Protein AF-A0A1B6B9Y9-F1 (afdb_monomer_lite)

Secondary structure (DSSP, 8-state):
--------SS-HHHHHHTT---GGGGGGGTT--HHHHHHHTT-SSHHHHHHHHHHHTT---HHHHHHHHHHHHH---HHHHHHHHHHHHTTTHHHHHHHHHHHT---S---SS--SS-----S-S-HHHHHHHHHHHH-HHHHHHHHHHHHHHTT--

Structure (mmCIF, N/CA/C/O backbone):
data_AF-A0A1B6B9Y9-F1
#
_entry.id   AF-A0A1B6B9Y9-F1
#
loop_
_atom_site.group_PDB
_atom_site.id
_atom_site.type_symbol
_atom_site.label_atom_id
_atom_site.label_alt_id
_atom_site.label_comp_id
_atom_site.label_asym_id
_atom_site.label_entity_id
_atom_site.label_seq_id
_atom_site.pdbx_PDB_ins_code
_atom_site.Cartn_x
_atom_site.Cartn_y
_atom_site.Cartn_z
_atom_site.occupancy
_atom_site.B_iso_or_equiv
_atom_site.auth_seq_id
_atom_site.auth_comp_id
_atom_site.auth_asym_id
_atom_site.auth_atom_id
_atom_site.pdbx_PDB_model_num
ATOM 1 N N . MET A 1 1 ? 7.260 -27.298 32.876 1.00 36.75 1 MET A N 1
ATOM 2 C CA . MET A 1 1 ? 8.024 -26.525 31.872 1.00 36.75 1 MET A CA 1
ATOM 3 C C . MET A 1 1 ? 7.083 -25.500 31.256 1.00 36.75 1 MET A C 1
ATOM 5 O O . MET A 1 1 ? 6.350 -25.811 30.325 1.00 36.75 1 MET A O 1
ATOM 9 N N . GLU A 1 2 ? 7.006 -24.320 31.862 1.00 38.84 2 GLU A N 1
ATOM 10 C CA . GLU A 1 2 ? 6.119 -23.233 31.445 1.00 38.84 2 GLU A CA 1
ATOM 11 C C . GLU A 1 2 ? 6.678 -22.592 30.166 1.00 38.84 2 GLU A C 1
ATOM 13 O O . GLU A 1 2 ? 7.798 -22.083 30.152 1.00 38.84 2 GLU A O 1
ATOM 18 N N . LYS A 1 3 ? 5.941 -22.693 29.052 1.00 42.28 3 LYS A N 1
ATOM 19 C CA . LYS A 1 3 ? 6.324 -22.055 27.787 1.00 42.28 3 LYS A CA 1
ATOM 20 C C . LYS A 1 3 ? 6.292 -20.542 27.997 1.00 42.28 3 LYS A C 1
ATOM 22 O O . LYS A 1 3 ? 5.219 -19.974 28.190 1.00 42.28 3 LYS A O 1
ATOM 27 N N . GLY A 1 4 ? 7.464 -19.908 27.957 1.00 46.72 4 GLY A N 1
ATOM 28 C CA . GLY A 1 4 ? 7.608 -18.461 28.074 1.00 46.72 4 GLY A CA 1
ATOM 29 C C . GLY A 1 4 ? 6.659 -17.739 27.117 1.00 46.72 4 GLY A C 1
ATOM 30 O O . GLY A 1 4 ? 6.778 -17.861 25.897 1.00 46.72 4 GLY A O 1
ATOM 31 N N . ARG A 1 5 ? 5.692 -17.001 27.675 1.00 46.62 5 ARG A N 1
ATOM 32 C CA . ARG A 1 5 ? 4.844 -16.081 26.912 1.00 46.62 5 ARG A CA 1
ATOM 33 C C . ARG A 1 5 ? 5.760 -15.084 26.212 1.00 46.62 5 ARG A C 1
ATOM 35 O O . ARG A 1 5 ? 6.402 -14.269 26.868 1.00 46.62 5 ARG A O 1
ATOM 42 N N . VAL A 1 6 ? 5.799 -15.132 24.883 1.00 54.41 6 VAL A N 1
ATOM 43 C CA . VAL A 1 6 ? 6.399 -14.072 24.069 1.00 54.41 6 VAL A CA 1
ATOM 44 C C . VAL A 1 6 ? 5.628 -12.790 24.375 1.00 54.41 6 VAL A C 1
ATOM 46 O O . VAL A 1 6 ? 4.498 -12.603 23.930 1.00 54.41 6 VAL A O 1
ATOM 49 N N . GLN A 1 7 ? 6.211 -11.934 25.210 1.00 54.09 7 GLN A N 1
ATOM 50 C CA . GLN A 1 7 ? 5.618 -10.662 25.590 1.00 54.09 7 GLN A CA 1
ATOM 51 C C . GLN A 1 7 ? 5.552 -9.783 24.335 1.00 54.09 7 GLN A C 1
ATOM 53 O O . GLN A 1 7 ? 6.569 -9.501 23.694 1.00 54.09 7 GLN A O 1
ATOM 58 N N . MET A 1 8 ? 4.340 -9.398 23.937 1.00 55.25 8 MET A N 1
ATOM 59 C CA . MET A 1 8 ? 4.108 -8.565 22.761 1.00 55.25 8 MET A CA 1
ATOM 60 C C . MET A 1 8 ? 4.818 -7.216 22.970 1.00 55.25 8 MET A C 1
ATOM 62 O O . MET A 1 8 ? 4.428 -6.431 23.829 1.00 55.25 8 MET A O 1
ATOM 66 N N . LYS A 1 9 ? 5.885 -6.948 22.205 1.00 68.56 9 LYS A N 1
ATOM 67 C CA . LYS A 1 9 ? 6.768 -5.774 22.386 1.00 68.56 9 LYS A CA 1
ATOM 68 C C . LYS A 1 9 ? 6.099 -4.418 22.099 1.00 68.56 9 LYS A C 1
ATOM 70 O O . LYS A 1 9 ? 6.742 -3.383 22.239 1.00 68.56 9 LYS A O 1
ATOM 75 N N . SER A 1 10 ? 4.853 -4.396 21.627 1.00 78.62 10 SER A N 1
ATOM 76 C CA . SER A 1 10 ? 4.136 -3.177 21.242 1.00 78.62 10 SER A CA 1
ATOM 77 C C . SER A 1 10 ? 2.747 -3.144 21.865 1.00 78.62 10 SER A C 1
ATOM 79 O O . SER A 1 10 ? 2.052 -4.156 21.896 1.00 78.62 10 SER A O 1
ATOM 81 N N . THR A 1 11 ? 2.328 -1.968 22.328 1.00 88.00 11 THR A N 1
ATOM 82 C CA . THR A 1 11 ? 0.976 -1.759 22.857 1.00 88.00 11 THR A CA 1
ATOM 83 C C . THR A 1 11 ? -0.055 -1.711 21.727 1.00 88.00 11 THR A C 1
ATOM 85 O O . THR A 1 11 ? 0.268 -1.391 20.579 1.00 88.00 11 THR A O 1
ATOM 88 N N . LYS A 1 12 ? -1.333 -1.956 22.046 1.00 85.94 12 LYS A N 1
ATOM 89 C CA . LYS A 1 12 ? -2.431 -1.847 21.066 1.00 85.94 12 LYS A CA 1
ATOM 90 C C . LYS A 1 12 ? -2.483 -0.468 20.391 1.00 85.94 12 LYS A C 1
ATOM 92 O O . LYS A 1 12 ? -2.705 -0.383 19.187 1.00 85.94 12 LYS A O 1
ATOM 97 N N . ALA A 1 13 ? -2.217 0.605 21.138 1.00 86.25 13 ALA A N 1
ATOM 98 C CA . ALA A 1 13 ? -2.193 1.964 20.593 1.00 86.25 13 ALA A CA 1
ATOM 99 C C . ALA A 1 13 ? -1.034 2.174 19.601 1.00 86.25 13 ALA A C 1
ATOM 101 O O . ALA A 1 13 ? -1.213 2.791 18.551 1.00 86.25 13 ALA A O 1
ATOM 102 N N . GLN A 1 14 ? 0.143 1.608 19.888 1.00 88.38 14 GLN A N 1
ATOM 103 C CA . GLN A 1 14 ? 1.287 1.634 18.972 1.00 88.38 14 GLN A CA 1
ATOM 104 C C . GLN A 1 14 ? 1.036 0.814 17.702 1.00 88.38 14 GLN A C 1
ATOM 106 O O . GLN A 1 14 ? 1.497 1.190 16.627 1.00 88.38 14 GLN A O 1
ATOM 111 N N . LEU A 1 15 ? 0.315 -0.304 17.803 1.00 89.81 15 LEU A N 1
ATOM 112 C CA . LEU A 1 15 ? -0.076 -1.095 16.637 1.00 89.81 15 LEU A CA 1
ATOM 113 C C . LEU A 1 15 ? -1.054 -0.313 15.751 1.00 89.81 15 LEU A C 1
ATOM 115 O O . LEU A 1 15 ? -0.786 -0.147 14.559 1.00 89.81 15 LEU A O 1
ATOM 119 N N . LYS A 1 16 ? -2.114 0.259 16.337 1.00 90.75 16 LYS A N 1
ATOM 120 C CA . LYS A 1 16 ? -3.078 1.101 15.607 1.00 90.75 16 LYS A CA 1
ATOM 121 C C . LYS A 1 16 ? -2.410 2.294 14.926 1.00 90.75 16 LYS A C 1
ATOM 123 O O . LYS A 1 16 ? -2.628 2.526 13.742 1.00 90.75 16 LYS A O 1
ATOM 128 N N . SER A 1 17 ? -1.507 2.999 15.612 1.00 90.44 17 SER A N 1
ATOM 129 C CA . SER A 1 17 ? -0.809 4.157 15.029 1.00 90.44 17 SER A CA 1
ATOM 130 C C . SER A 1 17 ? 0.127 3.801 13.864 1.00 90.44 17 SER A C 1
ATOM 132 O O . SER A 1 17 ? 0.522 4.686 13.095 1.00 90.44 17 SER A O 1
ATOM 134 N N . ARG A 1 18 ? 0.477 2.515 13.718 1.00 90.56 18 ARG A N 1
ATOM 135 C CA . ARG A 1 18 ? 1.227 1.937 12.591 1.00 90.56 18 ARG A CA 1
ATOM 136 C C . ARG A 1 18 ? 0.321 1.376 11.486 1.00 90.56 18 ARG A C 1
ATOM 138 O O . ARG A 1 18 ? 0.864 0.855 10.511 1.00 90.56 18 ARG A O 1
ATOM 145 N N . GLY A 1 19 ? -1.000 1.492 11.633 1.00 93.50 19 GLY A N 1
ATOM 146 C CA . GLY A 1 19 ? -2.016 1.014 10.694 1.00 93.50 19 GLY A CA 1
ATOM 147 C C . GLY A 1 19 ? -2.469 -0.426 10.925 1.00 93.50 19 GLY A C 1
ATOM 148 O O . GLY A 1 19 ? -3.094 -1.001 10.048 1.00 93.50 19 GLY A O 1
ATOM 149 N N . TYR A 1 20 ? -2.128 -1.047 12.057 1.00 94.75 20 TYR A N 1
ATOM 150 C CA . TYR A 1 20 ? -2.567 -2.416 12.324 1.00 94.75 20 TYR A CA 1
ATOM 151 C C . TYR A 1 20 ? -4.083 -2.475 12.507 1.00 94.75 20 TYR A C 1
ATOM 153 O O . TYR A 1 20 ? -4.644 -1.690 13.277 1.00 94.75 20 TYR A O 1
ATOM 161 N N . ILE A 1 21 ? -4.705 -3.451 11.856 1.00 95.38 21 ILE A N 1
ATOM 162 C CA . ILE A 1 21 ? -6.114 -3.794 12.011 1.00 95.38 21 ILE A CA 1
ATOM 163 C C . ILE A 1 21 ? -6.240 -5.295 12.269 1.00 95.38 21 ILE A C 1
ATOM 165 O O . ILE A 1 21 ? -5.393 -6.078 11.835 1.00 95.38 21 ILE A O 1
ATOM 169 N N . GLU A 1 22 ? -7.300 -5.675 12.969 1.00 93.56 22 GLU A N 1
ATOM 170 C CA . GLU A 1 22 ? -7.759 -7.062 13.045 1.00 93.56 22 GLU A CA 1
ATOM 171 C C . GLU A 1 22 ? -8.689 -7.329 11.855 1.00 93.56 22 GLU A C 1
ATOM 173 O O . GLU A 1 22 ? -9.351 -6.408 11.373 1.00 93.56 22 GLU A O 1
ATOM 178 N N . ASP A 1 23 ? -8.750 -8.564 11.360 1.00 89.38 23 ASP A N 1
ATOM 179 C CA . ASP A 1 23 ? -9.511 -8.855 10.139 1.00 89.38 23 ASP A CA 1
ATOM 180 C C . ASP A 1 23 ? -11.024 -8.647 10.315 1.00 89.38 23 ASP A C 1
ATOM 182 O O . ASP A 1 23 ? -11.688 -8.257 9.357 1.00 89.38 23 ASP A O 1
ATOM 186 N N . GLN A 1 24 ? -11.559 -8.776 11.537 1.00 92.81 24 GLN A N 1
ATOM 187 C CA . GLN A 1 24 ? -12.965 -8.456 11.832 1.00 92.81 24 GLN A CA 1
ATOM 188 C C . GLN A 1 24 ? -13.296 -6.974 11.589 1.00 92.81 24 GLN A C 1
ATOM 190 O O . GLN A 1 24 ? -14.447 -6.621 11.348 1.00 92.81 24 GLN A O 1
ATOM 195 N N . ALA A 1 25 ? -12.298 -6.081 11.624 1.00 91.88 25 ALA A N 1
ATOM 196 C CA . ALA A 1 25 ? -12.515 -4.664 11.342 1.00 91.88 25 ALA A CA 1
ATOM 197 C C . ALA A 1 25 ? -12.914 -4.412 9.878 1.00 91.88 25 ALA A C 1
ATOM 199 O O . ALA A 1 25 ? -13.478 -3.363 9.580 1.00 91.88 25 ALA A O 1
ATOM 200 N N . LEU A 1 26 ? -12.639 -5.356 8.969 1.00 94.69 26 LEU A N 1
ATOM 201 C CA . LEU A 1 26 ? -13.001 -5.238 7.557 1.00 94.69 26 LEU A CA 1
ATOM 202 C C . LEU A 1 26 ? -14.509 -5.346 7.335 1.00 94.69 26 LEU A C 1
ATOM 204 O O . LEU A 1 26 ? -15.026 -4.731 6.404 1.00 94.69 26 LEU A O 1
ATOM 208 N N . ASP A 1 27 ? -15.217 -6.092 8.185 1.00 94.25 27 ASP A N 1
ATOM 209 C CA . ASP A 1 27 ? -16.624 -6.439 7.971 1.00 94.25 27 ASP A CA 1
ATOM 210 C C . ASP A 1 27 ? -17.530 -5.202 7.930 1.00 94.25 27 ASP A C 1
ATOM 212 O O . ASP A 1 27 ? -18.446 -5.138 7.114 1.00 94.25 27 ASP A O 1
ATOM 216 N N . ALA A 1 28 ? -17.199 -4.168 8.711 1.00 94.69 28 ALA A N 1
ATOM 217 C CA . ALA A 1 28 ? -17.914 -2.891 8.721 1.00 94.69 28 ALA A CA 1
ATOM 218 C C . ALA A 1 28 ? -17.815 -2.100 7.399 1.00 94.69 28 ALA A C 1
ATOM 220 O O . ALA A 1 28 ? -18.597 -1.178 7.178 1.00 94.69 28 ALA A O 1
ATOM 221 N N . TYR A 1 29 ? -16.869 -2.451 6.524 1.00 95.75 29 TYR A N 1
ATOM 222 C CA . TYR A 1 29 ? -16.565 -1.719 5.292 1.00 95.75 29 TYR A CA 1
ATOM 223 C C . TYR A 1 29 ? -16.797 -2.554 4.027 1.00 95.75 29 TYR A C 1
ATOM 225 O O . TYR A 1 29 ? -16.660 -2.037 2.922 1.00 95.75 29 TYR A O 1
ATOM 233 N N . ARG A 1 30 ? -17.179 -3.834 4.144 1.00 93.25 30 ARG A N 1
ATOM 234 C CA . ARG A 1 30 ? -17.364 -4.722 2.979 1.00 93.25 30 ARG A CA 1
ATOM 235 C C . ARG A 1 30 ? -18.449 -4.256 2.011 1.00 93.25 30 ARG A C 1
ATOM 237 O O . ARG A 1 30 ? -18.361 -4.555 0.827 1.00 93.25 30 ARG A O 1
ATOM 244 N N . SER A 1 31 ? -19.455 -3.535 2.502 1.00 93.62 31 SER A N 1
ATOM 245 C CA . SER A 1 31 ? -20.544 -2.990 1.684 1.00 93.62 31 SER A CA 1
ATOM 246 C C . SER A 1 31 ? -20.223 -1.629 1.060 1.00 93.62 31 SER A C 1
ATOM 248 O O . SER A 1 31 ? -21.091 -1.038 0.419 1.00 93.62 31 SER A O 1
ATOM 250 N N . PHE A 1 32 ? -19.025 -1.080 1.285 1.00 96.25 32 PHE A N 1
ATOM 251 C CA . PHE A 1 32 ? -18.654 0.224 0.743 1.00 96.25 32 PHE A CA 1
ATOM 252 C C . PHE A 1 32 ? -18.436 0.127 -0.768 1.00 96.25 32 PHE A C 1
ATOM 254 O O . PHE A 1 32 ? -17.929 -0.872 -1.280 1.00 96.25 32 PHE A O 1
ATOM 261 N N . SER A 1 33 ? -18.793 1.194 -1.486 1.00 96.25 33 SER A N 1
ATOM 262 C CA . SER A 1 33 ? -18.509 1.282 -2.918 1.00 96.25 33 SER A CA 1
ATOM 263 C C . SER A 1 33 ? -17.006 1.422 -3.176 1.00 96.25 33 SER A C 1
ATOM 265 O O . SER A 1 33 ? -16.238 1.823 -2.295 1.00 96.25 33 SER A O 1
ATOM 267 N N . LYS A 1 34 ? -16.588 1.152 -4.417 1.00 96.12 34 LYS A N 1
ATOM 268 C CA . LYS A 1 34 ? -15.207 1.359 -4.875 1.00 96.12 34 LYS A CA 1
ATOM 269 C C . LYS A 1 34 ? -14.718 2.778 -4.566 1.00 96.12 34 LYS A C 1
ATOM 271 O O . LYS A 1 34 ? -13.616 2.962 -4.063 1.00 96.12 34 LYS A O 1
ATOM 276 N N . GLU A 1 35 ? -15.558 3.778 -4.809 1.00 96.31 35 GLU A N 1
ATOM 277 C CA . GLU A 1 35 ? -15.256 5.195 -4.595 1.00 96.31 35 GLU A CA 1
ATOM 278 C C . GLU A 1 35 ? -15.073 5.499 -3.108 1.00 96.31 35 GLU A C 1
ATOM 280 O O . GLU A 1 35 ? -14.116 6.173 -2.733 1.00 96.31 35 GLU A O 1
ATOM 285 N N . ALA A 1 36 ? -15.944 4.962 -2.248 1.00 96.88 36 ALA A N 1
ATOM 286 C CA . ALA A 1 36 ? -15.820 5.121 -0.803 1.00 96.88 36 ALA A CA 1
ATOM 287 C C . ALA A 1 36 ? -14.536 4.464 -0.268 1.00 96.88 36 ALA A C 1
ATOM 289 O O . ALA A 1 36 ? -13.841 5.048 0.562 1.00 96.88 36 ALA A O 1
ATOM 290 N N . LEU A 1 37 ? -14.170 3.289 -0.787 1.00 97.44 37 LEU A N 1
ATOM 291 C CA . LEU A 1 37 ? -12.921 2.613 -0.433 1.00 97.44 37 LEU A CA 1
ATOM 292 C C . LEU A 1 37 ? -11.682 3.376 -0.932 1.00 97.44 37 LEU A C 1
ATOM 294 O O . LEU A 1 37 ? -10.690 3.466 -0.210 1.00 97.44 37 LEU A O 1
ATOM 298 N N . LEU A 1 38 ? -11.747 4.001 -2.112 1.00 97.06 38 LEU A N 1
ATOM 299 C CA . LEU A 1 38 ? -10.696 4.901 -2.603 1.00 97.06 38 LEU A CA 1
ATOM 300 C C . LEU A 1 38 ? -10.523 6.130 -1.700 1.00 97.06 38 LEU A C 1
ATOM 302 O O . LEU A 1 38 ? -9.393 6.563 -1.473 1.00 97.06 38 LEU A O 1
ATOM 306 N N . GLN A 1 39 ? -11.604 6.668 -1.125 1.00 97.31 39 GLN A N 1
ATOM 307 C CA . GLN A 1 39 ? -11.495 7.757 -0.148 1.00 97.31 39 GLN A CA 1
ATOM 308 C C . GLN A 1 39 ? -10.757 7.327 1.125 1.00 97.31 39 GLN A C 1
ATOM 310 O O . GLN A 1 39 ? -10.011 8.128 1.693 1.00 97.31 39 GLN A O 1
ATOM 315 N N . LEU A 1 40 ? -10.886 6.062 1.547 1.00 97.56 40 LEU A N 1
ATOM 316 C CA . LEU A 1 40 ? -10.171 5.561 2.724 1.00 97.56 40 LEU A CA 1
ATOM 317 C C . LEU A 1 40 ? -8.652 5.634 2.561 1.00 97.56 40 LEU A C 1
ATOM 319 O O . LEU A 1 40 ? -7.976 5.891 3.554 1.00 97.56 40 LEU A O 1
ATOM 323 N N . LEU A 1 41 ? -8.110 5.490 1.342 1.00 97.00 41 LEU A N 1
ATOM 324 C CA . LEU A 1 41 ? -6.670 5.640 1.074 1.00 97.00 41 LEU A CA 1
ATOM 325 C C . LEU A 1 41 ? -6.138 7.046 1.397 1.00 97.00 41 LEU A C 1
ATOM 327 O O . LEU A 1 41 ? -4.950 7.199 1.670 1.00 97.00 41 LEU A O 1
ATOM 331 N N . ASN A 1 42 ? -7.010 8.055 1.439 1.00 95.56 42 ASN A N 1
ATOM 332 C CA . ASN A 1 42 ? -6.664 9.437 1.776 1.00 95.56 42 ASN A CA 1
ATOM 333 C C . ASN A 1 42 ? -6.977 9.804 3.238 1.00 95.56 42 ASN A C 1
ATOM 335 O O . ASN A 1 42 ? -6.769 10.950 3.645 1.00 95.56 42 ASN A O 1
ATOM 339 N N . SER A 1 43 ? -7.467 8.856 4.048 1.00 96.56 43 SER A N 1
ATOM 340 C CA . SER A 1 43 ? -7.776 9.108 5.459 1.00 96.56 43 SER A CA 1
ATOM 341 C C . SER A 1 43 ? -6.527 9.525 6.237 1.00 96.56 43 SER A C 1
ATOM 343 O O . SER A 1 43 ? -5.411 9.053 5.990 1.00 96.56 43 SER A O 1
ATOM 345 N N . LYS A 1 44 ? -6.716 10.383 7.245 1.00 95.00 44 LYS A N 1
ATOM 346 C CA . LYS A 1 44 ? -5.665 10.727 8.215 1.00 95.00 44 LYS A CA 1
ATOM 347 C C . LYS A 1 44 ? -5.272 9.504 9.049 1.00 95.00 44 LYS A C 1
ATOM 349 O O . LYS A 1 44 ? -4.093 9.337 9.385 1.00 95.00 44 LYS A O 1
ATOM 354 N N . GLU A 1 45 ? -6.225 8.611 9.294 1.00 95.44 45 GLU A N 1
ATOM 355 C CA . GLU A 1 45 ? -6.032 7.413 10.096 1.00 95.44 45 GLU A CA 1
ATOM 356 C C . GLU A 1 45 ? -5.368 6.293 9.293 1.00 95.44 45 GLU A C 1
ATOM 358 O O . GLU A 1 45 ? -5.789 5.910 8.203 1.00 95.44 45 GLU A O 1
ATOM 363 N N . ALA A 1 46 ? -4.290 5.742 9.850 1.00 95.88 46 ALA A N 1
ATOM 364 C CA . ALA A 1 46 ? -3.524 4.677 9.203 1.00 95.88 46 ALA A CA 1
ATOM 365 C C . ALA A 1 46 ? -4.318 3.367 9.086 1.00 95.88 46 ALA A C 1
ATOM 367 O O . ALA A 1 46 ? -4.088 2.572 8.176 1.00 95.88 46 ALA A O 1
ATOM 368 N N . THR A 1 47 ? -5.226 3.123 10.032 1.00 97.06 47 THR A N 1
ATOM 369 C CA . THR A 1 47 ? -6.104 1.951 10.042 1.00 97.06 47 THR A CA 1
ATOM 370 C C . THR A 1 47 ? -7.075 1.993 8.873 1.00 97.06 47 THR A C 1
ATOM 372 O O . THR A 1 47 ? -7.175 1.007 8.153 1.00 97.06 47 THR A O 1
ATOM 375 N N . ASP A 1 48 ? -7.683 3.148 8.606 1.00 97.44 48 ASP A N 1
ATOM 376 C CA . ASP A 1 48 ? -8.620 3.339 7.496 1.00 97.44 48 ASP A CA 1
ATOM 377 C C . ASP A 1 48 ? -7.936 3.108 6.152 1.00 97.44 48 ASP A C 1
ATOM 379 O O . ASP A 1 48 ? -8.432 2.344 5.330 1.00 97.44 48 ASP A O 1
ATOM 383 N N . ARG A 1 49 ? -6.739 3.679 5.958 1.00 97.75 49 ARG A N 1
ATOM 384 C CA . ARG A 1 49 ? -5.944 3.431 4.744 1.00 97.75 49 ARG A CA 1
ATOM 385 C C . ARG A 1 49 ? -5.612 1.951 4.566 1.00 97.75 49 ARG A C 1
ATOM 387 O O . ARG A 1 49 ? -5.584 1.455 3.446 1.00 97.75 49 ARG A O 1
ATOM 394 N N . THR A 1 50 ? -5.379 1.234 5.667 1.00 97.94 50 THR A N 1
ATOM 395 C CA . THR A 1 50 ? -5.100 -0.212 5.643 1.00 97.94 50 THR A CA 1
ATOM 396 C C . THR A 1 50 ? -6.345 -1.018 5.269 1.00 97.94 50 THR A C 1
ATOM 398 O O . THR A 1 50 ? -6.238 -1.957 4.485 1.00 97.94 50 THR A O 1
ATOM 401 N N . ILE A 1 51 ? -7.520 -0.632 5.776 1.00 97.94 51 ILE A N 1
ATOM 402 C CA . ILE A 1 51 ? -8.815 -1.218 5.395 1.00 97.94 51 ILE A CA 1
ATOM 403 C C . ILE A 1 51 ? -9.082 -0.974 3.909 1.00 97.94 51 ILE A C 1
ATOM 405 O O . ILE A 1 51 ? -9.359 -1.923 3.180 1.00 97.94 51 ILE A O 1
ATOM 409 N N . GLY A 1 52 ? -8.931 0.275 3.457 1.00 97.50 52 GLY A N 1
ATOM 410 C CA . GLY A 1 52 ? -9.081 0.656 2.055 1.00 97.50 52 GLY A CA 1
ATOM 411 C C . GLY A 1 52 ? -8.180 -0.176 1.149 1.00 97.50 52 GLY A C 1
ATOM 412 O O . GLY A 1 52 ? -8.672 -0.782 0.208 1.00 97.50 52 GLY A O 1
ATOM 413 N N . ALA A 1 53 ? -6.890 -0.293 1.479 1.00 97.31 53 ALA A N 1
ATOM 414 C CA . ALA A 1 53 ? -5.948 -1.110 0.718 1.00 97.31 53 ALA A CA 1
ATOM 415 C C . ALA A 1 53 ? -6.402 -2.576 0.602 1.00 97.31 53 ALA A C 1
ATOM 417 O O . ALA A 1 53 ? -6.510 -3.079 -0.510 1.00 97.31 53 ALA A O 1
ATOM 418 N N . LYS A 1 54 ? -6.731 -3.228 1.730 1.00 97.31 54 LYS A N 1
ATOM 419 C CA . LYS A 1 54 ? -7.167 -4.635 1.740 1.00 97.31 54 LYS A CA 1
ATOM 420 C C . LYS A 1 54 ? -8.464 -4.867 0.962 1.00 97.31 54 LYS A C 1
ATOM 422 O O . LYS A 1 54 ? -8.604 -5.887 0.306 1.00 97.31 54 LYS A O 1
ATOM 427 N N . LEU A 1 55 ? -9.439 -3.962 1.061 1.00 97.12 55 LEU A N 1
ATOM 428 C CA . LEU A 1 55 ? -10.733 -4.140 0.393 1.00 97.12 55 LEU A CA 1
ATOM 429 C C . LEU A 1 55 ? -10.703 -3.727 -1.078 1.00 97.12 55 LEU A C 1
ATOM 431 O O . LEU A 1 55 ? -11.489 -4.249 -1.862 1.00 97.12 55 LEU A O 1
ATOM 435 N N . LEU A 1 56 ? -9.800 -2.826 -1.476 1.00 96.50 56 LEU A N 1
ATOM 436 C CA . LEU A 1 56 ? -9.628 -2.450 -2.879 1.00 96.50 56 LEU A CA 1
ATOM 437 C C . LEU A 1 56 ? -9.019 -3.567 -3.731 1.00 96.50 56 LEU A C 1
ATOM 439 O O . LEU A 1 56 ? -9.190 -3.542 -4.947 1.00 96.50 56 LEU A O 1
ATOM 443 N N . GLU A 1 57 ? -8.382 -4.563 -3.108 1.00 93.44 57 GLU A N 1
ATOM 444 C CA . GLU A 1 57 ? -7.855 -5.764 -3.766 1.00 93.44 57 GLU A CA 1
ATOM 445 C C . GLU A 1 57 ? -8.881 -6.439 -4.692 1.00 93.44 57 GLU A C 1
ATOM 447 O O . GLU A 1 57 ? -8.527 -6.911 -5.770 1.00 93.44 57 GLU A O 1
ATOM 452 N N . GLN A 1 58 ? -10.164 -6.432 -4.316 1.00 92.06 58 GLN A N 1
ATOM 453 C CA . GLN A 1 58 ? -11.229 -7.060 -5.103 1.00 92.06 58 GLN A CA 1
ATOM 454 C C . GLN A 1 58 ? -11.542 -6.333 -6.426 1.00 92.06 58 GLN A C 1
ATOM 456 O O . GLN A 1 58 ? -12.261 -6.874 -7.265 1.00 92.06 58 GLN A O 1
ATOM 461 N N . PHE A 1 59 ? -11.033 -5.111 -6.626 1.00 92.56 59 PHE A N 1
ATOM 462 C CA . PHE A 1 59 ? -11.252 -4.324 -7.838 1.00 92.56 59 PHE A CA 1
ATOM 463 C C . PHE A 1 59 ? -9.996 -4.320 -8.711 1.00 92.56 59 PHE A C 1
ATOM 465 O O . PHE A 1 59 ? -9.074 -3.524 -8.518 1.00 92.56 59 PHE A O 1
ATOM 472 N N . VAL A 1 60 ? -9.991 -5.180 -9.730 1.00 86.81 60 VAL A N 1
ATOM 473 C CA . VAL A 1 60 ? -8.953 -5.194 -10.770 1.00 86.81 60 VAL A CA 1
ATOM 474 C C . VAL A 1 60 ? -9.253 -4.090 -11.789 1.00 86.81 60 VAL A C 1
ATOM 476 O O . VAL A 1 60 ? -9.851 -4.316 -12.837 1.00 86.81 60 VAL A O 1
ATOM 479 N N . ASP A 1 61 ? -8.889 -2.862 -11.432 1.00 89.19 61 ASP A N 1
ATOM 480 C CA . ASP A 1 61 ? -9.119 -1.641 -12.207 1.00 89.19 61 ASP A CA 1
ATOM 481 C C . ASP A 1 61 ? -7.834 -0.803 -12.204 1.00 89.19 61 ASP A C 1
ATOM 483 O O . ASP A 1 61 ? -7.217 -0.595 -11.156 1.00 89.19 61 ASP A O 1
ATOM 487 N N . LYS A 1 62 ? -7.429 -0.300 -13.375 1.00 89.12 62 LYS A N 1
ATOM 488 C CA . LYS A 1 62 ? -6.210 0.506 -13.523 1.00 89.12 62 LYS A CA 1
ATOM 489 C C . LYS A 1 62 ? -6.221 1.750 -12.631 1.00 89.12 62 LYS A C 1
ATOM 491 O O . LYS A 1 62 ? -5.205 2.072 -12.028 1.00 89.12 62 LYS A O 1
ATOM 496 N N . SER A 1 63 ? -7.366 2.419 -12.501 1.00 92.19 63 SER A N 1
ATOM 497 C CA . SER A 1 63 ? -7.503 3.593 -11.632 1.00 92.19 63 SER A CA 1
ATOM 498 C C . SER A 1 63 ? -7.298 3.243 -10.155 1.00 92.19 63 SER A C 1
ATOM 500 O O . SER A 1 63 ? -6.702 4.021 -9.410 1.00 92.19 63 SER A O 1
ATOM 502 N N . VAL A 1 64 ? -7.731 2.047 -9.739 1.00 94.88 64 VAL A N 1
ATOM 503 C CA . VAL A 1 64 ? -7.530 1.536 -8.377 1.00 94.88 64 VAL A CA 1
ATOM 504 C C . VAL A 1 64 ? -6.062 1.180 -8.153 1.00 94.88 64 VAL A C 1
ATOM 506 O O . VAL A 1 64 ? -5.494 1.564 -7.132 1.00 94.88 64 VAL A O 1
ATOM 509 N N . LEU A 1 65 ? -5.422 0.519 -9.121 1.00 93.88 65 LEU A N 1
ATOM 510 C CA . LEU A 1 65 ? -3.991 0.219 -9.084 1.00 93.88 65 LEU A CA 1
ATOM 511 C C . LEU A 1 65 ? -3.143 1.494 -8.970 1.00 93.88 65 LEU A C 1
ATOM 513 O O . LEU A 1 65 ? -2.284 1.581 -8.092 1.00 93.88 65 LEU A O 1
ATOM 517 N N . ASP A 1 66 ? -3.418 2.502 -9.798 1.00 93.12 66 ASP A N 1
ATOM 518 C CA . ASP A 1 66 ? -2.711 3.787 -9.787 1.00 93.12 66 ASP A CA 1
ATOM 519 C C . ASP A 1 66 ? -2.899 4.524 -8.442 1.00 93.12 66 ASP A C 1
ATOM 521 O O . ASP A 1 66 ? -1.946 5.073 -7.871 1.00 93.12 66 ASP A O 1
ATOM 525 N N . ALA A 1 67 ? -4.109 4.488 -7.873 1.00 95.69 67 ALA A N 1
ATOM 526 C CA . ALA A 1 67 ? -4.392 5.045 -6.550 1.00 95.69 67 ALA A CA 1
ATOM 527 C C . ALA A 1 67 ? -3.639 4.306 -5.426 1.00 95.69 67 ALA A C 1
ATOM 529 O O . ALA A 1 67 ? -3.034 4.937 -4.555 1.00 95.69 67 ALA A O 1
ATOM 530 N N . MET A 1 68 ? -3.607 2.971 -5.452 1.00 96.19 68 MET A N 1
ATOM 531 C CA . MET A 1 68 ? -2.847 2.185 -4.476 1.00 96.19 68 MET A CA 1
ATOM 532 C C . MET A 1 68 ? -1.338 2.419 -4.610 1.00 96.19 68 MET A C 1
ATOM 534 O O . MET A 1 68 ? -0.654 2.576 -3.597 1.00 96.19 68 MET A O 1
ATOM 538 N N . LEU A 1 69 ? -0.810 2.501 -5.836 1.00 93.75 69 LEU A N 1
ATOM 539 C CA . LEU A 1 69 ? 0.606 2.771 -6.095 1.00 93.75 69 LEU A CA 1
ATOM 540 C C . LEU A 1 69 ? 1.014 4.159 -5.603 1.00 93.75 69 LEU A C 1
ATOM 542 O O . LEU A 1 69 ? 1.975 4.278 -4.843 1.00 93.75 69 LEU A O 1
ATOM 546 N N . SER A 1 70 ? 0.273 5.207 -5.967 1.00 92.88 70 SER A N 1
ATOM 547 C CA . SER A 1 70 ? 0.560 6.573 -5.502 1.00 92.88 70 SER A CA 1
ATOM 548 C C . SER A 1 70 ? 0.548 6.679 -3.970 1.00 92.88 70 SER A C 1
ATOM 550 O O . SER A 1 70 ? 1.436 7.306 -3.376 1.00 92.88 70 SER A O 1
ATOM 552 N N . THR A 1 71 ? -0.381 5.975 -3.317 1.00 94.56 71 THR A N 1
ATOM 553 C CA . THR A 1 71 ? -0.439 5.872 -1.854 1.00 94.56 71 THR A CA 1
ATOM 554 C C . THR A 1 71 ? 0.785 5.127 -1.310 1.00 94.56 71 THR A C 1
ATOM 556 O O . THR A 1 71 ? 1.456 5.617 -0.402 1.00 94.56 71 THR A O 1
ATOM 559 N N . LEU A 1 72 ? 1.156 3.983 -1.894 1.00 93.81 72 LEU A N 1
ATOM 560 C CA . LEU A 1 72 ? 2.297 3.169 -1.457 1.00 93.81 72 LEU A CA 1
ATOM 561 C C . LEU A 1 72 ? 3.623 3.945 -1.485 1.00 93.81 72 LEU A C 1
ATOM 563 O O . LEU A 1 72 ? 4.440 3.805 -0.569 1.00 93.81 72 LEU A O 1
ATOM 567 N N . LEU A 1 73 ? 3.828 4.777 -2.510 1.00 88.75 73 LEU A N 1
ATOM 568 C CA . LEU A 1 73 ? 5.057 5.556 -2.694 1.00 88.75 73 LEU A CA 1
ATOM 569 C C . LEU A 1 73 ? 5.236 6.657 -1.638 1.00 88.75 73 LEU A C 1
ATOM 571 O O . LEU A 1 73 ? 6.372 7.029 -1.330 1.00 88.75 73 LEU A O 1
ATOM 575 N N . THR A 1 74 ? 4.142 7.167 -1.069 1.00 89.12 74 THR A N 1
ATOM 576 C CA . THR A 1 74 ? 4.157 8.281 -0.103 1.00 89.12 74 THR A CA 1
ATOM 577 C C . THR A 1 74 ? 3.858 7.849 1.336 1.00 89.12 74 THR A C 1
ATOM 579 O O . THR A 1 74 ? 4.170 8.582 2.282 1.00 89.12 74 THR A O 1
ATOM 582 N N 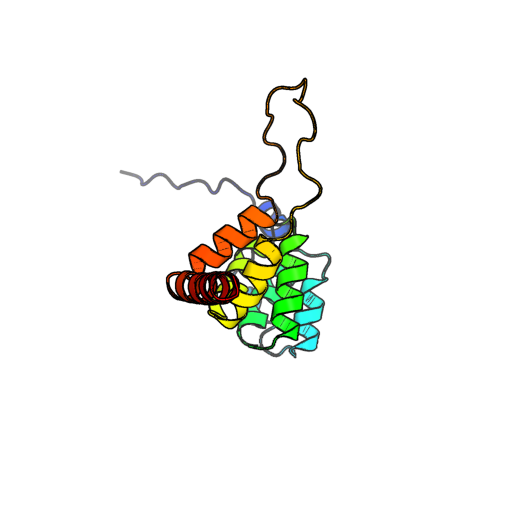. GLU A 1 75 ? 3.316 6.644 1.525 1.00 92.75 75 GLU A N 1
ATOM 583 C CA . GLU A 1 75 ? 2.951 6.102 2.827 1.00 92.75 75 GLU A CA 1
ATOM 584 C C . GLU A 1 75 ? 4.158 6.021 3.779 1.00 92.75 75 GLU A C 1
ATOM 586 O O . GLU A 1 75 ? 5.307 5.767 3.402 1.00 92.75 75 GLU A O 1
ATOM 591 N N . LYS A 1 76 ? 3.899 6.208 5.073 1.00 90.44 76 LYS A N 1
ATOM 592 C CA . LYS A 1 76 ? 4.897 6.138 6.151 1.00 90.44 76 LYS A CA 1
ATOM 593 C C . LYS A 1 76 ? 4.614 5.008 7.140 1.00 90.44 76 LYS A C 1
ATOM 595 O O . LYS A 1 76 ? 5.517 4.595 7.865 1.00 90.44 76 LYS A O 1
ATOM 600 N N . LYS A 1 77 ? 3.379 4.514 7.198 1.00 93.25 77 LYS A N 1
ATOM 601 C CA . LYS A 1 77 ? 2.898 3.547 8.186 1.00 93.25 77 LYS A CA 1
ATOM 602 C C . LYS A 1 77 ? 3.132 2.115 7.717 1.00 93.25 77 LYS A C 1
ATOM 604 O O . LYS A 1 77 ? 2.890 1.773 6.565 1.00 93.25 77 LYS A O 1
ATOM 609 N N . LEU A 1 78 ? 3.655 1.282 8.618 1.00 90.88 78 LEU A N 1
ATOM 610 C CA . LEU A 1 78 ? 4.162 -0.044 8.262 1.00 90.88 78 LEU A CA 1
ATOM 611 C C . LEU A 1 78 ? 3.066 -0.971 7.730 1.00 90.88 78 LEU A C 1
ATOM 613 O O . LEU A 1 78 ? 3.240 -1.549 6.664 1.00 90.88 78 LEU A O 1
ATOM 617 N N . TYR A 1 79 ? 1.976 -1.141 8.478 1.00 93.75 79 TYR A N 1
ATOM 618 C CA . TYR A 1 79 ? 0.947 -2.118 8.115 1.00 93.75 79 TYR A CA 1
ATOM 619 C C . TYR A 1 79 ? 0.180 -1.687 6.870 1.00 93.75 79 TYR A C 1
ATOM 621 O O . TYR A 1 79 ? -0.137 -2.524 6.033 1.00 93.75 79 TYR A O 1
ATOM 629 N N . THR A 1 80 ? 0.015 -0.380 6.679 1.00 95.44 80 THR A N 1
ATOM 630 C CA . THR A 1 80 ? -0.548 0.181 5.452 1.00 95.44 80 THR A CA 1
ATOM 631 C C . THR A 1 80 ? 0.329 -0.124 4.237 1.00 95.44 80 THR A C 1
ATOM 633 O O . THR A 1 80 ? -0.182 -0.592 3.227 1.00 95.44 80 THR A O 1
ATOM 636 N N . LYS A 1 81 ? 1.662 0.033 4.338 1.00 93.81 81 LYS A N 1
ATOM 637 C CA . LYS A 1 81 ? 2.589 -0.376 3.263 1.00 93.81 81 LYS A CA 1
ATOM 638 C C . LYS A 1 81 ? 2.490 -1.858 2.937 1.00 93.81 81 LYS A C 1
ATOM 640 O O . LYS A 1 81 ? 2.547 -2.215 1.765 1.00 93.81 81 LYS A O 1
ATOM 645 N N . ILE A 1 82 ? 2.399 -2.706 3.962 1.00 91.75 82 ILE A N 1
ATOM 646 C CA . ILE A 1 82 ? 2.290 -4.158 3.786 1.00 91.75 82 ILE A CA 1
ATOM 647 C C . ILE A 1 82 ? 1.000 -4.485 3.032 1.00 91.75 82 ILE A C 1
ATOM 649 O O . ILE A 1 82 ? 1.088 -5.111 1.981 1.00 91.75 82 ILE A O 1
ATOM 653 N N . ALA A 1 83 ? -0.143 -3.976 3.505 1.00 95.62 83 ALA A N 1
ATOM 654 C CA . ALA A 1 83 ? -1.444 -4.201 2.883 1.00 95.62 83 ALA A CA 1
ATOM 655 C C . ALA A 1 83 ? -1.487 -3.705 1.431 1.00 95.62 83 ALA A C 1
ATOM 657 O O . ALA A 1 83 ? -1.892 -4.453 0.548 1.00 95.62 83 ALA A O 1
ATOM 658 N N . LEU A 1 84 ? -0.998 -2.489 1.158 1.00 96.19 84 LEU A N 1
ATOM 659 C CA . LEU A 1 84 ? -0.900 -1.957 -0.205 1.00 96.19 84 LEU A CA 1
ATOM 660 C C . LEU A 1 84 ? -0.011 -2.833 -1.092 1.00 96.19 84 LEU A C 1
ATOM 662 O O . LEU A 1 84 ? -0.398 -3.178 -2.199 1.00 96.19 84 LEU A O 1
ATOM 666 N N . SER A 1 85 ? 1.170 -3.226 -0.604 1.00 93.25 85 SER A N 1
ATOM 667 C CA . SER A 1 85 ? 2.092 -4.064 -1.382 1.00 93.25 85 SER A CA 1
ATOM 668 C C . SER A 1 85 ? 1.494 -5.439 -1.689 1.00 93.25 85 SER A C 1
ATOM 670 O O . SER A 1 85 ? 1.758 -5.988 -2.748 1.00 93.25 85 SER A O 1
ATOM 672 N N . GLU A 1 86 ? 0.720 -6.015 -0.770 1.00 93.56 86 GLU A N 1
ATOM 673 C CA . GLU A 1 86 ? 0.051 -7.308 -0.970 1.00 93.56 86 GLU A CA 1
ATOM 674 C C . GLU A 1 86 ? -1.101 -7.193 -1.960 1.00 93.56 86 GLU A C 1
ATOM 676 O O . GLU A 1 86 ? -1.132 -7.950 -2.924 1.00 93.56 86 GLU A O 1
ATOM 681 N N . SER A 1 87 ? -1.950 -6.181 -1.787 1.00 95.31 87 SER A N 1
ATOM 682 C CA . SER A 1 87 ? -3.112 -5.929 -2.650 1.00 95.31 87 SER A CA 1
ATOM 683 C C . SER A 1 87 ? -2.701 -5.553 -4.078 1.00 95.31 87 SER A C 1
ATOM 685 O O . SER A 1 87 ? -3.371 -5.903 -5.038 1.00 95.31 87 SER A O 1
ATOM 687 N N . ILE A 1 88 ? -1.575 -4.849 -4.245 1.00 94.75 88 ILE A N 1
ATOM 688 C CA . ILE A 1 88 ? -0.998 -4.580 -5.569 1.00 94.75 88 ILE A CA 1
ATOM 689 C C . ILE A 1 88 ? -0.411 -5.866 -6.159 1.00 94.75 88 ILE A C 1
ATOM 691 O O . ILE A 1 88 ? -0.626 -6.155 -7.332 1.00 94.75 88 ILE A O 1
ATOM 695 N N . ALA A 1 89 ? 0.333 -6.648 -5.370 1.00 90.44 89 ALA A N 1
ATOM 696 C CA . ALA A 1 89 ? 0.960 -7.870 -5.866 1.00 90.44 89 ALA A CA 1
ATOM 697 C C . ALA A 1 89 ? -0.066 -8.926 -6.309 1.00 90.44 89 ALA A C 1
ATOM 699 O O . ALA A 1 89 ? 0.181 -9.642 -7.278 1.00 90.44 89 ALA A O 1
ATOM 700 N N . SER A 1 90 ? -1.226 -9.012 -5.656 1.00 90.69 90 SER A N 1
ATOM 701 C CA . SER A 1 90 ? -2.275 -9.956 -6.052 1.00 90.69 90 SER A CA 1
ATOM 702 C C . SER A 1 90 ? -2.929 -9.629 -7.398 1.00 90.69 90 SER A C 1
ATOM 704 O O . SER A 1 90 ? -3.498 -10.523 -8.019 1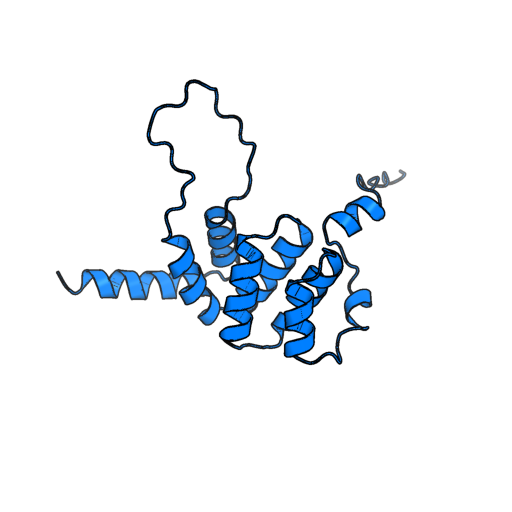.00 90.69 90 SER A O 1
ATOM 706 N N . GLN A 1 91 ? -2.755 -8.410 -7.927 1.00 88.75 91 GLN A N 1
ATOM 707 C CA . GLN A 1 91 ? -3.167 -8.062 -9.296 1.00 88.75 91 GLN A CA 1
ATOM 708 C C . GLN A 1 91 ? -2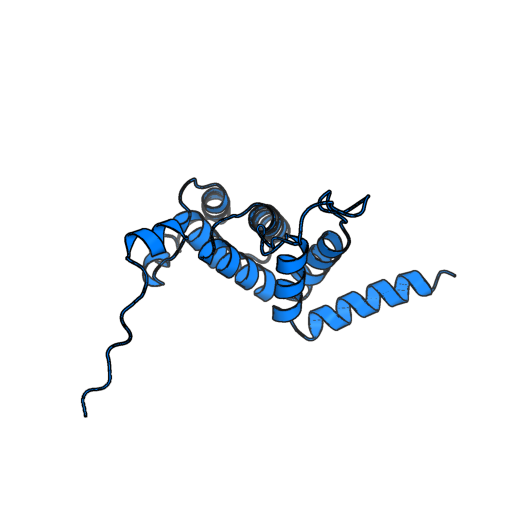.217 -8.599 -10.387 1.00 88.75 91 GLN A C 1
ATOM 710 O O . GLN A 1 91 ? -2.482 -8.437 -11.581 1.00 88.75 91 GLN A O 1
ATOM 715 N N . GLY A 1 92 ? -1.113 -9.254 -10.011 1.00 86.88 92 GLY A N 1
ATOM 716 C CA . GLY A 1 92 ? -0.263 -10.013 -10.929 1.00 86.88 92 GLY A CA 1
ATOM 717 C C . GLY A 1 92 ? 0.366 -9.168 -12.042 1.00 86.88 92 GLY A C 1
ATOM 718 O O . GLY A 1 92 ? 0.986 -8.139 -11.782 1.00 86.88 92 GLY A O 1
ATOM 719 N N . VAL A 1 93 ? 0.229 -9.621 -13.294 1.00 83.50 93 VAL A N 1
ATOM 720 C CA . VAL A 1 93 ? 0.913 -9.035 -14.466 1.00 83.50 93 VAL A CA 1
ATOM 721 C C . VAL A 1 93 ? 0.552 -7.563 -14.686 1.00 83.50 93 VAL A C 1
ATOM 723 O O . VAL A 1 93 ? 1.432 -6.771 -15.007 1.00 83.50 93 VAL A O 1
ATOM 726 N N . ILE A 1 94 ? -0.702 -7.172 -14.437 1.00 84.69 94 ILE A N 1
ATOM 727 C CA . ILE A 1 94 ? -1.151 -5.776 -14.587 1.00 84.69 94 ILE A CA 1
ATOM 728 C C . ILE A 1 94 ? -0.363 -4.860 -13.638 1.00 84.69 94 ILE A C 1
ATOM 730 O O . ILE A 1 94 ? 0.074 -3.773 -14.017 1.00 84.69 94 ILE A O 1
ATOM 734 N N . ALA A 1 95 ? -0.117 -5.323 -12.409 1.00 87.88 95 ALA A N 1
ATOM 735 C CA . ALA A 1 95 ? 0.710 -4.595 -11.458 1.00 87.88 95 ALA A CA 1
ATOM 736 C C . ALA A 1 95 ? 2.188 -4.568 -11.865 1.00 87.88 95 ALA A C 1
ATOM 738 O O . ALA A 1 95 ? 2.863 -3.581 -11.576 1.00 87.88 95 ALA A O 1
ATOM 739 N N . CYS A 1 96 ? 2.702 -5.603 -12.542 1.00 86.88 96 CYS A N 1
ATOM 740 C CA . CYS A 1 96 ? 4.094 -5.638 -12.997 1.00 86.88 96 CYS A CA 1
ATOM 741 C C . CYS A 1 96 ? 4.426 -4.463 -13.915 1.00 86.88 96 CYS A C 1
ATOM 743 O O . CYS A 1 96 ? 5.390 -3.756 -13.634 1.00 86.88 96 CYS A O 1
ATOM 745 N N . GLU A 1 97 ? 3.625 -4.215 -14.952 1.00 83.81 97 GLU A N 1
ATOM 746 C CA . GLU A 1 97 ? 3.858 -3.119 -15.906 1.00 83.81 97 GLU A CA 1
ATOM 747 C C . GLU A 1 97 ? 3.956 -1.762 -15.188 1.00 83.81 97 GLU A C 1
ATOM 749 O O . GLU A 1 97 ? 4.904 -0.992 -15.374 1.00 83.81 97 GLU A O 1
ATOM 754 N N . ALA A 1 98 ? 3.013 -1.494 -14.280 1.00 86.19 98 ALA A N 1
ATOM 755 C CA . ALA A 1 98 ? 2.994 -0.258 -13.506 1.00 86.19 98 ALA A CA 1
ATOM 756 C C . ALA A 1 98 ? 4.191 -0.157 -12.538 1.00 86.19 98 ALA A C 1
ATOM 758 O O . ALA A 1 98 ? 4.845 0.887 -12.445 1.00 86.19 98 ALA A O 1
ATOM 759 N N . LEU A 1 99 ? 4.526 -1.246 -11.840 1.00 87.25 99 LEU A N 1
ATOM 760 C CA . LEU A 1 99 ? 5.653 -1.303 -10.906 1.00 87.25 99 LEU A CA 1
ATOM 761 C C . LEU A 1 99 ? 7.003 -1.134 -11.616 1.00 87.25 99 LEU A C 1
ATOM 763 O O . LEU A 1 99 ? 7.855 -0.412 -11.104 1.00 87.25 99 LEU A O 1
ATOM 767 N N . ILE A 1 100 ? 7.207 -1.745 -12.787 1.00 84.56 100 ILE A N 1
ATOM 768 C CA . ILE A 1 100 ? 8.444 -1.629 -13.583 1.00 84.56 100 ILE A CA 1
ATOM 769 C C . ILE A 1 100 ? 8.669 -0.175 -14.000 1.00 84.56 100 ILE A C 1
ATOM 771 O O . ILE A 1 100 ? 9.762 0.365 -13.801 1.00 84.56 100 ILE A O 1
ATOM 775 N N . LYS A 1 101 ? 7.616 0.496 -14.482 1.00 82.38 101 LYS A N 1
ATOM 776 C CA . LYS A 1 101 ? 7.673 1.919 -14.838 1.00 82.38 101 LYS A CA 1
ATOM 777 C C . LYS A 1 101 ? 8.123 2.789 -13.664 1.00 82.38 101 LYS A C 1
ATOM 779 O O . LYS A 1 101 ? 8.914 3.711 -13.851 1.00 82.38 101 LYS A O 1
ATOM 784 N N . HIS A 1 102 ? 7.655 2.493 -12.452 1.00 79.56 102 HIS A N 1
ATOM 785 C CA . HIS A 1 102 ? 8.090 3.201 -11.248 1.00 79.56 102 HIS A CA 1
ATOM 786 C C . HIS A 1 102 ? 9.477 2.768 -10.750 1.00 79.56 102 HIS A C 1
ATOM 788 O O . HIS A 1 102 ? 10.190 3.583 -10.165 1.00 79.56 102 HIS A O 1
ATOM 794 N N . LEU A 1 103 ? 9.898 1.522 -10.987 1.00 78.94 103 LEU A N 1
ATOM 795 C CA . LEU A 1 103 ? 11.223 1.025 -10.606 1.00 78.94 103 LEU A CA 1
ATOM 796 C C . LEU A 1 103 ? 12.342 1.771 -11.345 1.00 78.94 103 LEU A C 1
ATOM 798 O O . LEU A 1 103 ? 13.371 2.081 -10.743 1.00 78.94 103 LEU A O 1
ATOM 802 N N . GLY A 1 104 ? 12.118 2.084 -12.625 1.00 68.00 104 GLY A N 1
ATOM 803 C CA . GLY A 1 104 ? 13.050 2.839 -13.466 1.00 68.00 104 GLY A CA 1
ATOM 804 C C . GLY A 1 104 ? 13.170 4.326 -13.115 1.00 68.00 104 GLY A C 1
ATOM 805 O O . GLY A 1 104 ? 14.055 5.007 -13.630 1.00 68.00 104 GLY A O 1
ATOM 806 N N . GLN A 1 105 ? 12.317 4.856 -12.231 1.00 70.75 105 GLN A N 1
ATOM 807 C CA . GLN A 1 105 ? 12.369 6.262 -11.837 1.00 70.75 105 GLN A CA 1
ATOM 808 C C . GLN A 1 105 ? 13.502 6.500 -10.837 1.00 70.75 105 GLN A C 1
ATOM 810 O O . GLN A 1 105 ? 13.443 6.106 -9.667 1.00 70.75 105 GLN A O 1
ATOM 815 N N . ILE A 1 106 ? 14.542 7.197 -11.288 1.00 59.06 106 ILE A N 1
ATOM 816 C CA . ILE A 1 106 ? 15.638 7.605 -10.417 1.00 59.06 106 ILE A CA 1
ATOM 817 C C . ILE A 1 106 ? 15.193 8.827 -9.602 1.00 59.06 106 ILE A C 1
ATOM 819 O O . ILE A 1 106 ? 15.019 9.923 -10.126 1.00 59.06 106 ILE A O 1
ATOM 823 N N . GLY A 1 107 ? 14.970 8.631 -8.301 1.00 63.97 107 GLY A N 1
ATOM 824 C CA . GLY A 1 107 ? 14.589 9.715 -7.394 1.00 63.97 107 GLY A CA 1
ATOM 825 C C . GLY A 1 107 ? 15.740 10.677 -7.066 1.00 63.97 107 GLY A C 1
ATOM 826 O O . GLY A 1 107 ? 16.902 10.428 -7.376 1.00 63.97 107 GLY A O 1
ATOM 827 N N . GLN A 1 108 ? 15.422 11.742 -6.326 1.00 64.56 108 GLN A N 1
ATOM 828 C CA . GLN A 1 108 ? 16.376 12.772 -5.870 1.00 64.56 108 GLN A CA 1
ATOM 829 C C . GLN A 1 108 ? 17.301 12.309 -4.719 1.00 64.56 108 GLN A C 1
ATOM 831 O O . GLN A 1 108 ? 18.069 13.091 -4.173 1.00 64.56 108 GLN A O 1
ATOM 836 N N . ASN A 1 109 ? 17.232 11.035 -4.313 1.00 63.94 109 ASN A N 1
ATOM 837 C CA . ASN A 1 109 ? 18.033 10.469 -3.216 1.00 63.94 109 ASN A CA 1
ATOM 838 C C . ASN A 1 109 ? 19.402 9.944 -3.701 1.00 63.94 109 ASN A C 1
ATOM 840 O O . ASN A 1 109 ? 19.878 8.920 -3.207 1.00 63.94 109 ASN A O 1
ATOM 844 N N . GLN A 1 110 ? 19.996 10.592 -4.704 1.00 66.56 110 GLN A N 1
ATOM 845 C CA . GLN A 1 110 ? 21.294 10.226 -5.269 1.00 66.56 110 GLN A CA 1
ATOM 846 C C . GLN A 1 110 ? 22.410 11.015 -4.582 1.00 66.56 110 GLN A C 1
ATOM 848 O O . GLN A 1 110 ? 22.279 12.212 -4.333 1.00 66.56 110 GLN A O 1
ATOM 853 N N . TYR A 1 111 ? 23.521 10.346 -4.281 1.00 66.31 111 TYR A N 1
ATOM 854 C CA . TYR A 1 111 ? 24.745 11.032 -3.881 1.00 66.31 111 TYR A CA 1
ATOM 855 C C . TYR A 1 111 ? 25.444 11.531 -5.146 1.00 66.31 111 TYR A C 1
ATOM 857 O O . TYR A 1 111 ? 25.905 10.725 -5.949 1.00 66.31 111 TYR A O 1
ATOM 865 N N . HIS A 1 112 ? 25.505 12.850 -5.327 1.00 75.44 112 HIS A N 1
ATOM 866 C CA . HIS A 1 112 ? 26.266 13.481 -6.415 1.00 75.44 112 HIS A CA 1
ATOM 867 C C . HIS A 1 112 ? 27.720 13.773 -6.022 1.00 75.44 112 HIS A C 1
ATOM 869 O O . HIS A 1 112 ? 28.553 14.067 -6.873 1.00 75.44 112 HIS A O 1
ATOM 875 N N . THR A 1 113 ? 28.024 13.666 -4.731 1.00 80.06 113 THR A N 1
ATOM 876 C CA . THR A 1 113 ? 29.346 13.839 -4.135 1.00 80.06 113 THR A CA 1
ATOM 877 C C . THR A 1 113 ? 29.530 12.822 -3.011 1.00 80.06 113 THR A C 1
ATOM 879 O O . THR A 1 113 ? 28.551 12.292 -2.469 1.00 80.06 113 THR A O 1
ATOM 882 N N . LEU A 1 114 ? 30.785 12.523 -2.666 1.00 78.12 114 LEU A N 1
ATOM 883 C CA . LEU A 1 114 ? 31.088 11.675 -1.515 1.00 78.12 114 LEU A CA 1
ATOM 884 C C . LEU A 1 114 ? 30.596 12.372 -0.234 1.00 78.12 114 LEU A C 1
ATOM 886 O O . LEU A 1 114 ? 30.938 13.532 -0.016 1.00 78.12 114 LEU A O 1
ATOM 890 N N . PRO A 1 115 ? 29.773 11.713 0.599 1.00 74.56 115 PRO A N 1
ATOM 891 C CA . PRO A 1 115 ? 29.296 12.321 1.830 1.00 74.56 115 PRO A CA 1
ATOM 892 C C . PRO A 1 115 ? 30.412 12.377 2.881 1.00 74.56 115 PRO A C 1
ATOM 894 O O . PRO A 1 115 ? 31.021 11.358 3.193 1.00 74.56 115 PRO A O 1
ATOM 897 N N . ASP A 1 116 ? 30.587 13.539 3.514 1.00 79.81 116 ASP A N 1
ATOM 898 C CA . ASP A 1 116 ? 31.535 13.739 4.628 1.00 79.81 116 ASP A CA 1
ATOM 899 C C . ASP A 1 116 ? 31.092 13.060 5.937 1.00 79.81 116 ASP A C 1
ATOM 901 O O . ASP A 1 116 ? 31.804 13.053 6.941 1.00 79.81 116 ASP A O 1
ATOM 905 N N . VAL A 1 117 ? 29.881 12.494 5.952 1.00 76.06 117 VAL A N 1
ATOM 906 C CA . VAL A 1 117 ? 29.301 11.814 7.109 1.00 76.06 117 VAL A CA 1
ATOM 907 C C . VAL A 1 117 ? 29.235 10.304 6.883 1.00 76.06 117 VAL A C 1
ATOM 909 O O . VAL A 1 117 ? 28.835 9.860 5.803 1.00 76.06 117 VAL A O 1
ATOM 912 N N . PRO A 1 118 ? 29.539 9.484 7.910 1.00 73.06 118 PRO A N 1
ATOM 913 C CA . PRO A 1 118 ? 29.400 8.040 7.808 1.00 73.06 118 PRO A CA 1
ATOM 914 C C . PRO A 1 118 ? 27.957 7.667 7.467 1.00 73.06 118 PRO A C 1
ATOM 916 O O . PRO A 1 118 ? 27.003 8.309 7.924 1.00 73.06 118 PRO A O 1
ATOM 919 N N . PHE A 1 119 ? 27.797 6.606 6.676 1.00 65.44 119 PHE A N 1
ATOM 920 C CA . PHE A 1 119 ? 26.503 6.134 6.198 1.00 65.44 119 PHE A CA 1
ATOM 921 C C . PHE A 1 119 ? 25.577 5.761 7.370 1.00 65.44 119 PHE A C 1
ATOM 923 O O . PHE A 1 119 ? 25.621 4.661 7.917 1.00 65.44 119 PHE A O 1
ATOM 930 N N . LYS A 1 120 ? 24.701 6.690 7.766 1.00 63.19 120 LYS A N 1
ATOM 931 C CA . LYS A 1 120 ? 23.660 6.469 8.777 1.00 63.19 120 LYS A CA 1
ATOM 932 C C . LYS A 1 120 ? 22.349 6.188 8.054 1.00 63.19 120 LYS A C 1
ATOM 934 O O . LYS A 1 120 ? 21.659 7.114 7.627 1.00 63.19 120 LYS A O 1
ATOM 939 N N . LYS A 1 121 ? 21.998 4.907 7.913 1.00 55.25 121 LYS A N 1
ATOM 940 C CA . LYS A 1 121 ? 20.774 4.432 7.242 1.00 55.25 121 LYS A CA 1
ATOM 941 C C . LYS A 1 121 ? 19.520 4.873 8.025 1.00 55.25 121 LYS A C 1
ATOM 943 O O . LYS A 1 121 ? 18.952 4.110 8.794 1.00 55.25 121 LYS A O 1
ATOM 948 N N . LYS A 1 122 ? 19.109 6.140 7.880 1.00 53.91 122 LYS A N 1
ATOM 949 C CA . LYS A 1 122 ? 17.941 6.727 8.573 1.00 53.91 122 LYS A CA 1
ATOM 950 C C . LYS A 1 122 ? 16.622 6.497 7.837 1.00 53.9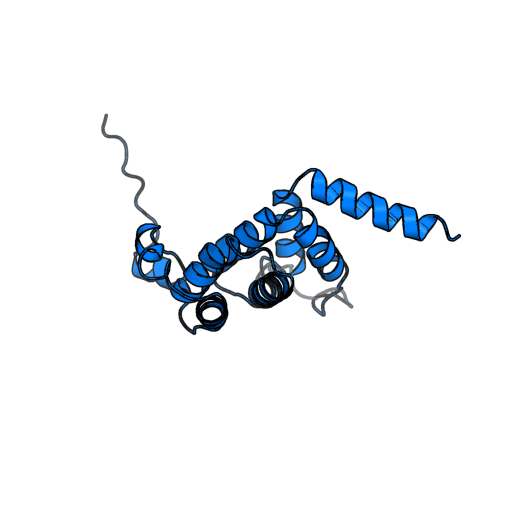1 122 LYS A C 1
ATOM 952 O O . LYS A 1 122 ? 15.570 6.484 8.467 1.00 53.91 122 LYS A O 1
ATOM 957 N N . ARG A 1 123 ? 16.659 6.373 6.508 1.00 54.84 123 ARG A N 1
ATOM 958 C CA . ARG A 1 123 ? 15.467 6.284 5.656 1.00 54.84 123 ARG A CA 1
ATOM 959 C C . ARG A 1 123 ? 15.422 4.901 5.023 1.00 54.84 123 ARG A C 1
ATOM 961 O O . ARG A 1 123 ? 16.231 4.588 4.157 1.00 54.84 123 ARG A O 1
ATOM 968 N N . TYR A 1 124 ? 14.514 4.067 5.516 1.00 52.88 124 TYR A N 1
ATOM 969 C CA . TYR A 1 124 ? 14.289 2.714 5.025 1.00 52.88 124 TYR A CA 1
ATOM 970 C C . TYR A 1 124 ? 12.800 2.360 5.116 1.00 52.88 124 TYR A C 1
ATOM 972 O O . TYR A 1 124 ? 12.185 2.686 6.137 1.00 52.88 124 TYR A O 1
ATOM 980 N N . PRO A 1 125 ? 12.220 1.657 4.126 1.00 61.66 125 PRO A N 1
ATOM 981 C CA . PRO A 1 125 ? 12.704 1.427 2.756 1.00 61.66 125 PRO A CA 1
ATOM 982 C C . PRO A 1 125 ? 12.375 2.604 1.812 1.00 61.66 125 PRO A C 1
ATOM 984 O O . PRO A 1 125 ? 11.386 3.311 2.029 1.00 61.66 125 PRO A O 1
ATOM 987 N N . LEU A 1 126 ? 13.200 2.824 0.778 1.00 70.94 126 LEU A N 1
ATOM 988 C CA . LEU A 1 126 ? 12.927 3.804 -0.288 1.00 70.94 126 LEU A CA 1
ATOM 989 C C . LEU A 1 126 ? 11.758 3.338 -1.179 1.00 70.94 126 LEU A C 1
ATOM 991 O O . LEU A 1 126 ? 11.495 2.137 -1.227 1.00 70.94 126 LEU A O 1
ATOM 995 N N . PRO A 1 127 ? 11.099 4.237 -1.940 1.00 73.94 127 PRO A N 1
ATOM 996 C CA . PRO A 1 127 ? 10.061 3.842 -2.896 1.00 73.94 127 PRO A CA 1
ATOM 997 C C . PRO A 1 127 ? 10.517 2.727 -3.848 1.00 73.94 127 PRO A C 1
ATOM 999 O O . PRO A 1 127 ? 9.828 1.723 -3.981 1.00 73.94 127 PRO A O 1
ATOM 1002 N N . ARG A 1 128 ? 11.739 2.828 -4.395 1.00 77.94 128 ARG A N 1
ATOM 1003 C CA . ARG A 1 128 ? 12.363 1.768 -5.205 1.00 77.94 128 ARG A CA 1
ATOM 1004 C C . ARG A 1 128 ? 12.454 0.431 -4.466 1.00 77.94 128 ARG A C 1
ATOM 1006 O O . ARG A 1 128 ? 12.093 -0.592 -5.028 1.00 77.94 128 ARG A O 1
ATOM 1013 N N . ASP A 1 129 ? 12.896 0.434 -3.207 1.00 82.06 129 ASP A N 1
ATOM 1014 C CA . ASP A 1 129 ? 13.039 -0.798 -2.419 1.00 82.06 129 ASP A CA 1
ATOM 1015 C C . ASP A 1 129 ? 11.677 -1.457 -2.156 1.00 82.06 129 ASP A C 1
ATOM 1017 O O . ASP A 1 129 ? 11.574 -2.682 -2.112 1.00 82.06 129 ASP A O 1
ATOM 1021 N N . ILE A 1 130 ? 10.633 -0.643 -1.963 1.00 82.56 130 ILE A N 1
ATOM 1022 C CA . ILE A 1 130 ? 9.254 -1.109 -1.799 1.00 82.56 130 ILE A CA 1
ATOM 1023 C C . ILE A 1 130 ? 8.762 -1.730 -3.110 1.00 82.56 130 ILE A C 1
ATOM 1025 O O . ILE A 1 130 ? 8.303 -2.866 -3.087 1.00 82.56 130 ILE A O 1
ATOM 1029 N N . ILE A 1 131 ? 8.937 -1.044 -4.243 1.00 86.25 131 ILE A N 1
ATOM 1030 C CA . ILE A 1 131 ? 8.560 -1.543 -5.575 1.00 86.25 131 ILE A CA 1
ATOM 1031 C C . ILE A 1 131 ? 9.254 -2.873 -5.881 1.00 86.25 131 ILE A C 1
ATOM 1033 O O . ILE A 1 131 ? 8.583 -3.836 -6.244 1.00 86.25 131 ILE A O 1
ATOM 1037 N N . SER A 1 132 ? 10.576 -2.963 -5.686 1.00 85.62 132 SER A N 1
ATOM 1038 C CA . SER A 1 132 ? 11.321 -4.209 -5.908 1.00 85.62 132 SER A CA 1
ATOM 1039 C C . SER A 1 132 ? 10.779 -5.348 -5.047 1.00 85.62 132 SER A C 1
ATOM 1041 O O . SE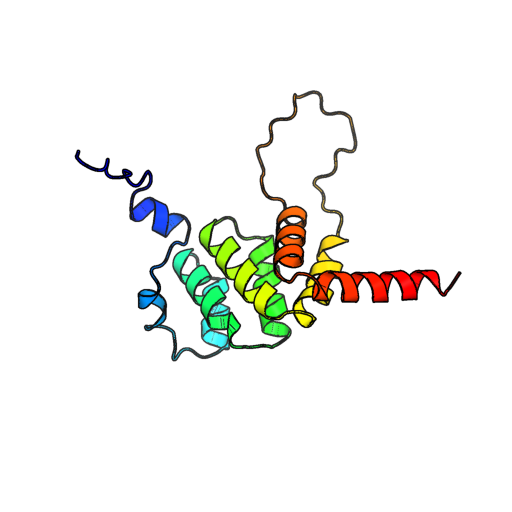R A 1 132 ? 10.594 -6.457 -5.536 1.00 85.62 132 SER A O 1
ATOM 1043 N N . ARG A 1 133 ? 10.476 -5.083 -3.769 1.00 85.75 133 ARG A N 1
ATOM 1044 C CA . ARG A 1 133 ? 9.889 -6.087 -2.868 1.00 85.75 133 ARG A CA 1
ATOM 1045 C C . ARG A 1 133 ? 8.499 -6.524 -3.322 1.00 85.75 133 ARG A C 1
ATOM 1047 O O . ARG A 1 133 ? 8.196 -7.707 -3.212 1.00 85.75 133 ARG A O 1
ATOM 1054 N N . THR A 1 134 ? 7.678 -5.607 -3.826 1.00 85.38 134 THR A N 1
ATOM 1055 C CA . THR A 1 134 ? 6.353 -5.923 -4.373 1.00 85.38 134 THR A CA 1
ATOM 1056 C C . THR A 1 134 ? 6.463 -6.772 -5.639 1.00 85.38 134 THR A C 1
ATOM 1058 O O . THR A 1 134 ? 5.792 -7.793 -5.730 1.00 85.38 134 THR A O 1
ATOM 1061 N N . LEU A 1 135 ? 7.371 -6.441 -6.564 1.00 86.75 135 LEU A N 1
ATOM 1062 C CA . LEU A 1 135 ? 7.648 -7.264 -7.749 1.00 86.75 135 LEU A CA 1
ATOM 1063 C C . LEU A 1 135 ? 8.082 -8.686 -7.366 1.00 86.75 135 LEU A C 1
ATOM 1065 O O . LEU A 1 135 ? 7.557 -9.657 -7.906 1.00 86.75 135 LEU A O 1
ATOM 1069 N N . CYS A 1 136 ? 8.971 -8.829 -6.377 1.00 85.62 136 CYS A N 1
ATOM 1070 C CA . CYS A 1 136 ? 9.372 -10.146 -5.880 1.00 85.62 136 CYS A CA 1
ATOM 1071 C C . CYS A 1 136 ? 8.201 -10.949 -5.287 1.00 85.62 136 CYS A C 1
ATOM 1073 O O . CYS A 1 136 ? 8.222 -12.173 -5.370 1.00 85.62 136 CYS A O 1
ATOM 1075 N N . LYS A 1 137 ? 7.187 -10.290 -4.699 1.00 85.31 137 LYS A N 1
ATOM 1076 C CA . LYS A 1 137 ? 5.976 -10.963 -4.193 1.00 85.31 137 LYS A CA 1
ATOM 1077 C C . LYS A 1 137 ? 5.100 -11.521 -5.317 1.00 85.31 137 LYS A C 1
ATOM 1079 O O . LYS A 1 137 ? 4.456 -12.540 -5.103 1.00 85.31 137 LYS A O 1
ATOM 1084 N N . ILE A 1 138 ? 5.090 -10.882 -6.489 1.00 84.00 138 ILE A N 1
ATOM 1085 C CA . ILE A 1 138 ? 4.362 -11.377 -7.668 1.00 84.00 138 ILE A CA 1
ATOM 1086 C C . ILE A 1 138 ? 5.028 -12.649 -8.221 1.00 84.00 138 ILE A C 1
ATOM 1088 O O . ILE A 1 138 ? 4.349 -13.571 -8.668 1.00 84.00 138 ILE A O 1
ATOM 1092 N N . GLY A 1 139 ? 6.361 -12.731 -8.158 1.00 82.62 139 GLY A N 1
ATOM 1093 C CA . GLY A 1 139 ? 7.119 -13.928 -8.528 1.00 82.62 139 GLY A CA 1
ATOM 1094 C C . GLY A 1 139 ? 7.383 -14.049 -10.033 1.00 82.62 139 GLY A C 1
ATOM 1095 O O . GLY A 1 139 ? 7.658 -13.059 -10.705 1.00 82.62 139 GLY A O 1
ATOM 1096 N N . VAL A 1 140 ? 7.339 -15.274 -10.571 1.00 76.31 140 VAL A N 1
ATOM 1097 C CA . VAL A 1 140 ? 7.709 -15.599 -11.970 1.00 76.31 140 VAL A CA 1
ATOM 1098 C C . VAL A 1 140 ? 7.046 -14.693 -13.028 1.00 76.31 140 VAL A C 1
ATOM 1100 O O . VAL A 1 140 ? 7.759 -14.257 -13.935 1.00 76.31 140 VAL A O 1
ATOM 1103 N N . PRO A 1 141 ? 5.755 -14.316 -12.920 1.00 72.50 141 PRO A N 1
ATOM 1104 C CA . PRO A 1 141 ? 5.131 -13.409 -13.889 1.00 72.50 141 PRO A CA 1
ATOM 1105 C C . PRO A 1 141 ? 5.804 -12.026 -13.984 1.00 72.50 141 PRO A C 1
ATOM 1107 O O . PRO A 1 141 ? 5.845 -11.429 -15.062 1.00 72.50 141 PRO A O 1
ATOM 1110 N N . ALA A 1 142 ? 6.405 -11.531 -12.895 1.00 71.38 142 ALA A N 1
ATOM 1111 C CA . ALA A 1 142 ? 7.172 -10.281 -12.901 1.00 71.38 142 ALA A CA 1
ATOM 1112 C C . ALA A 1 142 ? 8.483 -10.394 -13.697 1.00 71.38 142 ALA A C 1
ATOM 1114 O O . ALA A 1 142 ? 8.922 -9.436 -14.334 1.00 71.38 142 ALA A O 1
ATOM 1115 N N . TYR A 1 143 ? 9.102 -11.576 -13.706 1.00 64.56 143 TYR A N 1
ATOM 1116 C CA . TYR A 1 143 ? 10.303 -11.839 -14.503 1.00 64.56 143 TYR A CA 1
ATOM 1117 C C . TYR A 1 143 ? 9.990 -11.952 -15.995 1.00 64.56 143 TYR A C 1
ATOM 1119 O O . TYR A 1 143 ? 10.761 -11.484 -16.829 1.00 64.56 143 TYR A O 1
ATOM 1127 N N . GLN A 1 144 ? 8.857 -12.552 -16.354 1.00 66.81 144 GLN A N 1
ATOM 1128 C CA . GLN A 1 144 ? 8.477 -12.713 -17.75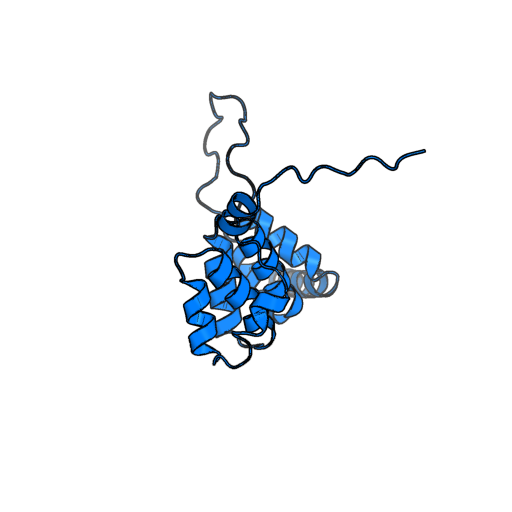9 1.00 66.81 144 GLN A CA 1
ATOM 1129 C C . GLN A 1 144 ? 8.097 -11.373 -18.400 1.00 66.81 144 GLN A C 1
ATOM 1131 O O . GLN A 1 144 ? 8.549 -11.082 -19.505 1.00 66.81 144 GLN A O 1
ATOM 1136 N N . SER A 1 145 ? 7.350 -10.532 -17.679 1.00 62.94 145 SER A N 1
ATOM 1137 C CA . SER A 1 145 ? 6.991 -9.175 -18.123 1.00 62.94 145 SER A CA 1
ATOM 1138 C C . SER A 1 145 ? 8.214 -8.260 -18.292 1.00 62.94 145 SER A C 1
ATOM 1140 O O . SER A 1 145 ? 8.360 -7.632 -19.338 1.00 62.94 145 SER A O 1
ATOM 1142 N N . THR A 1 146 ? 9.153 -8.256 -17.336 1.00 58.28 146 THR A N 1
ATOM 1143 C CA . THR A 1 146 ? 10.420 -7.499 -17.462 1.00 58.28 146 THR A CA 1
ATOM 1144 C C . THR A 1 146 ? 11.299 -7.980 -18.619 1.00 58.28 146 THR A C 1
ATOM 1146 O O . THR A 1 146 ? 11.921 -7.166 -19.301 1.00 58.28 146 THR A O 1
ATOM 1149 N N . SER A 1 147 ? 11.350 -9.293 -18.863 1.00 53.75 147 SER A N 1
ATOM 1150 C CA . SER A 1 147 ? 12.170 -9.876 -19.934 1.00 53.75 147 SER A CA 1
ATOM 1151 C C . SER A 1 147 ? 11.624 -9.554 -21.327 1.00 53.75 147 SER A C 1
ATOM 1153 O O . SER A 1 147 ? 12.401 -9.346 -22.256 1.00 53.75 147 SER A O 1
ATOM 1155 N N . PHE A 1 148 ? 10.298 -9.479 -21.483 1.00 50.91 148 PHE A N 1
ATOM 1156 C CA . PHE A 1 148 ? 9.667 -9.193 -22.773 1.00 50.91 148 PHE A CA 1
ATOM 1157 C C . PHE A 1 148 ? 9.866 -7.733 -23.207 1.00 50.91 148 PHE A C 1
ATOM 1159 O O . PHE A 1 148 ? 10.234 -7.490 -24.356 1.00 50.91 148 PHE A O 1
ATOM 1166 N N . GLU A 1 149 ? 9.712 -6.767 -22.293 1.00 51.69 149 GLU A N 1
ATOM 1167 C CA . GLU A 1 149 ? 9.979 -5.349 -22.588 1.00 51.69 149 GLU A CA 1
ATOM 1168 C C . GLU A 1 149 ? 11.470 -5.076 -22.828 1.00 51.69 149 GLU A C 1
ATOM 1170 O O . GLU A 1 149 ? 11.825 -4.360 -23.766 1.00 51.69 149 GLU A O 1
ATOM 1175 N N . ALA A 1 150 ? 12.360 -5.692 -22.039 1.00 49.09 150 ALA A N 1
ATOM 1176 C CA . ALA A 1 150 ? 13.800 -5.568 -22.247 1.00 49.09 150 ALA A CA 1
ATOM 1177 C C . ALA A 1 150 ? 14.215 -6.127 -23.621 1.00 49.09 150 ALA A C 1
ATOM 1179 O O . ALA A 1 150 ? 14.904 -5.449 -24.379 1.00 49.09 150 ALA A O 1
ATOM 1180 N N . CYS A 1 151 ? 13.746 -7.321 -24.002 1.00 41.75 151 CYS A N 1
ATOM 1181 C CA . CYS A 1 151 ? 14.033 -7.892 -25.322 1.00 41.75 151 CYS A CA 1
ATOM 1182 C C . CYS A 1 151 ? 13.414 -7.101 -26.488 1.00 41.75 151 CYS A C 1
ATOM 1184 O O . CYS A 1 151 ? 13.979 -7.119 -27.582 1.00 41.75 151 CYS A O 1
ATOM 1186 N N . ALA A 1 152 ? 12.289 -6.409 -26.284 1.00 49.59 152 ALA A N 1
ATOM 1187 C CA . ALA A 1 152 ? 11.690 -5.558 -27.311 1.00 49.59 152 ALA A CA 1
ATOM 1188 C C . ALA A 1 152 ? 12.536 -4.300 -27.585 1.00 49.59 152 ALA A C 1
ATOM 1190 O O . ALA A 1 152 ? 12.718 -3.932 -28.743 1.00 49.59 152 ALA A O 1
ATOM 1191 N N . LEU A 1 153 ? 13.122 -3.692 -26.545 1.00 46.19 153 LEU A N 1
ATOM 1192 C CA . LEU A 1 153 ? 13.998 -2.516 -26.668 1.00 46.19 153 LEU A CA 1
ATOM 1193 C C . LEU A 1 153 ? 15.370 -2.833 -27.293 1.00 46.19 153 LEU A C 1
ATOM 1195 O O . LEU A 1 153 ? 15.956 -1.978 -27.952 1.00 46.19 153 LEU A O 1
ATOM 1199 N N . TYR A 1 154 ? 15.874 -4.061 -27.133 1.00 43.34 154 TYR A N 1
ATOM 1200 C CA . TYR A 1 154 ? 17.129 -4.511 -27.757 1.00 43.34 154 TYR A CA 1
ATOM 1201 C C . TYR A 1 154 ? 16.958 -5.104 -29.167 1.00 43.34 154 TYR A C 1
ATOM 1203 O O . TYR A 1 154 ? 17.944 -5.509 -29.772 1.00 43.34 154 TYR A O 1
ATOM 1211 N N . ARG A 1 155 ? 15.735 -5.150 -29.717 1.00 41.12 155 ARG A N 1
ATOM 1212 C CA . ARG A 1 155 ? 15.478 -5.565 -31.113 1.00 41.12 155 ARG A CA 1
ATOM 1213 C C . ARG A 1 155 ? 15.487 -4.417 -32.123 1.00 41.12 155 ARG A C 1
ATOM 1215 O O . ARG A 1 155 ? 15.308 -4.667 -33.310 1.00 41.12 155 ARG A O 1
ATOM 1222 N N . THR A 1 156 ? 15.667 -3.183 -31.663 1.00 43.50 156 THR A N 1
ATOM 1223 C CA . THR A 1 156 ? 15.702 -1.979 -32.507 1.00 43.50 156 THR A CA 1
ATOM 1224 C C . THR A 1 156 ? 17.100 -1.367 -32.647 1.00 43.50 156 THR A C 1
ATOM 1226 O O . THR A 1 156 ? 17.201 -0.201 -33.019 1.00 43.50 156 THR A O 1
ATOM 1229 N N . TYR A 1 157 ? 18.163 -2.128 -32.370 1.00 39.84 157 TYR A N 1
ATOM 1230 C CA . TYR A 1 157 ? 19.552 -1.753 -32.665 1.00 39.84 157 TYR A CA 1
ATOM 1231 C C . TYR A 1 157 ? 20.198 -2.768 -33.602 1.00 39.84 157 TYR A C 1
ATOM 1233 O O . TYR A 1 157 ? 19.975 -3.981 -33.381 1.00 39.84 157 TYR A O 1
#

pLDDT: mean 81.09, std 16.96, range [36.75, 97.94]

Radius of gyration: 18.74 Å; chains: 1; bounding box: 52×40×64 Å

Sequence (157 aa):
MEKGRVQMKSTKAQLKSRGYIEDQALDAYRSFSKEALLQLLNSKEATDRTIGAKLLEQFVDKSVLDAMLSTLLTEKKLYTKIALSESIASQGVIACEALIKHLGQIGQNQYHTLPDVPFKKKRYPLPRDIISRTLCKIGVPAYQSTSFEACALYRTY

Foldseek 3Di:
DDDDDPPDPDDPVRCQQLQDDDPVVLVVCLPPDLVRLLVLLVDPGSVSLLSSLQNLLVDLDPVSLVSLLVSLQPDDRDSSVVSSLVSLLSSALSSLVVLVVVLPDDDPPDDPDDDPDPDDCPDPDHSNVSSVVSLVSNPPSSVVNVVVVVVVVVVVD